Protein AF-H1CYY6-F1 (afdb_monomer_lite)

Organism: NCBI:txid742743

pLDDT: mean 83.95, std 17.09, range [40.34, 98.38]

Foldseek 3Di:
DDPPPPPPDPPQQALALLSPVVQVPDPDGPLLVCVVPDDLVRLLVVLQVQLVVLCVCLVPDVNNRNSNRSSVLSVVSSVCSVVVHDDDSNDDD

Radius of gyration: 14.82 Å; chains: 1; bounding box: 28×22×47 Å

InterPro domains:
  IPR021739 SaV-like [PF11753] (21-76)

Secondary structure (DSSP, 8-state):
--TTTT-----PPP-SGGG-TTTTTSSS-HHHHHHHHS-HHHHHHHHHHHHHHHHHHTTTSS-HHHHHHHHHHHHHHHHHHHTTPPP-TT---

Structure (mmCIF, N/CA/C/O backbone):
data_AF-H1CYY6-F1
#
_entry.id   AF-H1CYY6-F1
#
loop_
_atom_site.group_PDB
_atom_site.id
_atom_site.type_symbol
_atom_site.label_atom_id
_atom_site.label_alt_id
_atom_site.label_comp_id
_atom_site.label_asym_id
_atom_site.label_entity_id
_atom_site.label_seq_id
_atom_site.pdbx_PDB_ins_code
_atom_site.Cartn_x
_atom_site.Cartn_y
_atom_site.Cartn_z
_atom_site.occupancy
_atom_site.B_iso_or_equiv
_atom_site.auth_seq_id
_atom_site.auth_comp_id
_atom_site.auth_asym_id
_atom_site.auth_atom_id
_atom_site.pdbx_PDB_model_num
ATOM 1 N N . MET A 1 1 ? 2.970 1.781 -32.016 1.00 40.34 1 MET A N 1
ATOM 2 C CA . MET A 1 1 ? 3.561 1.268 -30.760 1.00 40.34 1 MET A CA 1
ATOM 3 C C . MET A 1 1 ? 3.420 -0.242 -30.834 1.00 40.34 1 MET A C 1
ATOM 5 O O . MET A 1 1 ? 2.293 -0.713 -30.803 1.00 40.34 1 MET A O 1
ATOM 9 N N . ASN A 1 2 ? 4.504 -0.958 -31.142 1.00 40.91 2 ASN A N 1
ATOM 10 C CA . ASN A 1 2 ? 4.437 -2.382 -31.480 1.00 40.91 2 ASN A CA 1
ATOM 11 C C . ASN A 1 2 ? 4.431 -3.218 -30.189 1.00 40.91 2 ASN A C 1
ATOM 13 O O . ASN A 1 2 ? 5.296 -3.035 -29.338 1.00 40.91 2 ASN A O 1
ATOM 17 N N . THR A 1 3 ? 3.445 -4.095 -30.025 1.00 49.50 3 THR A N 1
ATOM 18 C CA . THR A 1 3 ? 3.146 -4.874 -28.805 1.00 49.50 3 THR A CA 1
ATOM 19 C C . THR A 1 3 ? 4.033 -6.117 -28.623 1.00 49.50 3 THR A C 1
ATOM 21 O O . THR A 1 3 ? 3.648 -7.062 -27.941 1.00 49.50 3 THR A O 1
ATOM 24 N N . GLU A 1 4 ? 5.210 -6.154 -29.249 1.00 49.53 4 GLU A N 1
ATOM 25 C CA . GLU A 1 4 ? 6.004 -7.384 -29.399 1.00 49.53 4 GLU A CA 1
ATOM 26 C C . GLU A 1 4 ? 7.211 -7.512 -28.455 1.00 49.53 4 GLU A C 1
ATOM 28 O O . GLU A 1 4 ? 7.861 -8.553 -28.457 1.00 49.53 4 GLU A O 1
ATOM 33 N N . ASP A 1 5 ? 7.475 -6.545 -27.572 1.00 48.66 5 ASP A N 1
ATOM 34 C CA . ASP A 1 5 ? 8.694 -6.542 -26.736 1.00 48.66 5 ASP A CA 1
ATOM 35 C C . ASP A 1 5 ? 8.526 -7.174 -25.330 1.00 48.66 5 ASP A C 1
ATOM 37 O O . ASP A 1 5 ? 9.287 -6.904 -24.405 1.00 48.66 5 ASP A O 1
ATOM 41 N N . CYS A 1 6 ? 7.511 -8.025 -25.122 1.00 49.00 6 CYS A N 1
ATOM 42 C CA . CYS A 1 6 ? 7.231 -8.634 -23.805 1.00 49.00 6 CYS A CA 1
ATOM 43 C C . CYS A 1 6 ? 7.844 -10.030 -23.591 1.00 49.00 6 CYS A C 1
ATOM 45 O O . CYS A 1 6 ? 7.577 -10.666 -22.571 1.00 49.00 6 CYS A O 1
ATOM 47 N N . ARG A 1 7 ? 8.634 -10.562 -24.530 1.00 50.22 7 ARG A N 1
ATOM 48 C CA . ARG A 1 7 ? 9.170 -11.932 -24.434 1.00 50.22 7 ARG A CA 1
ATOM 49 C C . ARG A 1 7 ? 10.690 -11.963 -24.370 1.00 50.22 7 ARG A C 1
ATOM 51 O O . ARG A 1 7 ? 11.361 -12.454 -25.266 1.00 50.22 7 ARG A O 1
ATOM 58 N N . ASN A 1 8 ? 11.211 -11.544 -23.223 1.00 48.47 8 ASN A N 1
ATOM 59 C CA . ASN A 1 8 ? 12.499 -12.022 -22.732 1.00 48.47 8 ASN A CA 1
ATOM 60 C C . ASN A 1 8 ? 12.347 -12.412 -21.258 1.00 48.47 8 ASN A C 1
ATOM 62 O O . ASN A 1 8 ? 12.709 -11.665 -20.352 1.00 48.47 8 ASN A O 1
ATOM 66 N N . VAL A 1 9 ? 11.725 -13.572 -21.014 1.00 49.12 9 VAL A N 1
ATOM 67 C CA . VAL A 1 9 ? 11.431 -14.064 -19.661 1.00 49.12 9 VAL A CA 1
ATOM 68 C C . VAL A 1 9 ? 12.720 -14.600 -19.034 1.00 49.12 9 VAL A C 1
ATOM 70 O O . VAL A 1 9 ? 12.934 -15.804 -18.897 1.00 49.12 9 VAL A O 1
ATOM 73 N N . ARG A 1 10 ? 13.600 -13.687 -18.607 1.00 53.38 10 ARG A N 1
ATOM 74 C CA . ARG A 1 10 ? 14.417 -13.962 -17.421 1.00 53.38 10 ARG A CA 1
ATOM 75 C C . ARG A 1 10 ? 13.431 -14.297 -16.303 1.00 53.38 10 ARG A C 1
ATOM 77 O O . ARG A 1 10 ? 12.371 -13.688 -16.225 1.00 53.38 10 ARG A O 1
ATOM 84 N N . LYS A 1 11 ? 13.745 -15.288 -15.469 1.00 49.88 11 LYS A N 1
ATOM 85 C CA . LYS A 1 11 ? 12.911 -15.696 -14.329 1.00 49.88 11 LYS A CA 1
ATOM 86 C C . LYS A 1 11 ? 12.817 -14.510 -13.353 1.00 49.88 11 LYS A C 1
ATOM 88 O O . LYS A 1 11 ? 13.658 -14.370 -12.467 1.00 49.88 11 LYS A O 1
ATOM 93 N N . GLU A 1 12 ? 11.888 -13.588 -13.592 1.00 60.00 12 GLU A N 1
ATOM 94 C CA . GLU A 1 12 ? 11.746 -12.375 -12.796 1.00 60.00 12 GLU A CA 1
ATOM 95 C C . GLU A 1 12 ? 11.258 -12.767 -11.402 1.00 60.00 12 GLU A C 1
ATOM 97 O O . GLU A 1 12 ? 10.297 -13.519 -11.241 1.00 60.00 12 GLU A O 1
ATOM 102 N N . LYS A 1 13 ? 11.975 -12.312 -10.373 1.00 71.06 13 LYS A N 1
ATOM 103 C CA . LYS A 1 13 ? 11.560 -12.511 -8.984 1.00 71.06 13 LYS A CA 1
ATOM 104 C C . LYS A 1 13 ? 10.309 -11.670 -8.739 1.00 71.06 13 LYS A C 1
ATOM 106 O O . LYS A 1 13 ? 10.323 -10.486 -9.055 1.00 71.06 13 LYS A O 1
ATOM 111 N N . SER A 1 14 ? 9.268 -12.264 -8.157 1.00 82.81 14 SER A N 1
ATOM 112 C CA . SER A 1 14 ? 8.011 -11.558 -7.887 1.00 82.81 14 SER A CA 1
ATOM 113 C C . SER A 1 14 ? 8.220 -10.352 -6.966 1.00 82.81 14 SER A C 1
ATOM 115 O O . SER A 1 14 ? 9.011 -10.394 -6.020 1.00 82.81 14 SER A O 1
ATOM 117 N N . GLY A 1 15 ? 7.486 -9.275 -7.232 1.00 81.88 15 GLY A N 1
ATOM 118 C CA . GLY A 1 15 ? 7.415 -8.079 -6.406 1.00 81.88 15 GLY A CA 1
ATOM 119 C C . GLY A 1 15 ? 6.599 -8.244 -5.124 1.00 81.88 15 GLY A C 1
ATOM 120 O O . GLY A 1 15 ? 6.694 -7.375 -4.261 1.00 81.88 15 GLY A O 1
ATOM 121 N N . MET A 1 16 ? 5.838 -9.331 -4.982 1.00 85.88 16 MET A N 1
ATOM 122 C CA . MET A 1 16 ? 4.986 -9.596 -3.819 1.00 85.88 16 MET A CA 1
ATOM 123 C C . MET A 1 16 ? 5.797 -9.710 -2.521 1.00 85.88 16 MET A C 1
ATOM 125 O O . MET A 1 16 ? 6.883 -10.293 -2.516 1.00 85.88 16 MET A O 1
ATOM 129 N N . ALA A 1 17 ? 5.240 -9.230 -1.404 1.00 81.00 17 ALA A N 1
ATOM 130 C CA . ALA A 1 17 ? 5.883 -9.258 -0.084 1.00 81.00 17 ALA A CA 1
ATOM 131 C C . ALA A 1 17 ? 6.376 -10.658 0.324 1.00 81.00 17 ALA A C 1
ATOM 133 O O . ALA A 1 17 ? 7.513 -10.797 0.762 1.00 81.00 17 ALA A O 1
ATOM 134 N N . ILE A 1 18 ? 5.585 -11.708 0.071 1.00 81.56 18 ILE A N 1
ATOM 135 C CA . ILE A 1 18 ? 5.961 -13.100 0.372 1.00 81.56 18 ILE A CA 1
ATOM 136 C C . ILE A 1 18 ? 7.280 -13.532 -0.297 1.00 81.56 18 ILE A C 1
ATOM 138 O O . ILE A 1 18 ? 8.011 -14.358 0.246 1.00 81.56 18 ILE A O 1
ATOM 142 N N . ALA A 1 19 ? 7.614 -12.950 -1.454 1.00 78.88 19 ALA A N 1
ATOM 143 C CA . ALA A 1 19 ? 8.831 -13.244 -2.206 1.00 78.88 19 ALA A CA 1
ATOM 144 C C . ALA A 1 19 ? 10.046 -12.400 -1.762 1.00 78.88 19 ALA A C 1
ATOM 146 O O . ALA A 1 19 ? 11.163 -12.630 -2.235 1.00 78.88 19 ALA A O 1
ATOM 147 N N . GLN A 1 20 ? 9.865 -11.432 -0.856 1.00 77.69 20 GLN A N 1
ATOM 148 C CA . GLN A 1 20 ? 10.919 -10.536 -0.371 1.00 77.69 20 GLN A CA 1
ATOM 149 C C . GLN A 1 20 ? 11.579 -11.091 0.903 1.00 77.69 20 GLN A C 1
ATOM 151 O O . GLN A 1 20 ? 11.376 -10.600 2.009 1.00 77.69 20 GLN A O 1
ATOM 156 N N . ALA A 1 21 ? 12.446 -12.095 0.733 1.00 64.75 21 ALA A N 1
ATOM 157 C CA . ALA A 1 21 ? 13.113 -12.815 1.830 1.00 64.75 21 ALA A CA 1
ATOM 158 C C . ALA A 1 21 ? 13.962 -11.951 2.793 1.00 64.75 21 ALA A C 1
ATOM 160 O O . ALA A 1 21 ? 14.357 -12.434 3.849 1.00 64.75 21 ALA A O 1
ATOM 161 N N . HIS A 1 22 ? 14.264 -10.698 2.442 1.00 65.00 22 HIS A N 1
ATOM 162 C CA . HIS A 1 22 ? 15.008 -9.782 3.311 1.00 65.00 22 HIS A CA 1
ATOM 163 C C . HIS A 1 22 ? 14.159 -9.203 4.451 1.00 65.00 22 HIS A C 1
ATOM 165 O O . HIS A 1 22 ? 14.730 -8.752 5.437 1.00 65.00 22 HIS A O 1
ATOM 171 N N . TYR A 1 23 ? 12.827 -9.245 4.341 1.00 57.06 23 TYR A N 1
ATOM 172 C CA . TYR A 1 23 ? 11.922 -8.825 5.413 1.00 57.06 23 TYR A CA 1
ATOM 173 C C . TYR A 1 23 ? 11.434 -9.999 6.279 1.00 57.06 23 TYR A C 1
ATOM 175 O O . TYR A 1 23 ? 11.383 -9.869 7.499 1.00 57.06 23 TYR A O 1
ATOM 183 N N . ASN A 1 24 ? 11.300 -11.194 5.685 1.00 61.12 24 ASN A N 1
ATOM 184 C CA . ASN A 1 24 ? 10.892 -12.439 6.361 1.00 61.12 24 ASN A CA 1
ATOM 185 C C . ASN A 1 24 ? 11.881 -12.964 7.436 1.00 61.12 24 ASN A C 1
ATOM 187 O O . ASN A 1 24 ? 11.767 -14.109 7.873 1.00 61.12 24 ASN A O 1
ATOM 191 N N . GLN A 1 25 ? 12.892 -12.183 7.822 1.00 66.19 25 GLN A N 1
ATOM 192 C CA . GLN A 1 25 ? 13.859 -12.531 8.868 1.00 66.19 25 GLN A CA 1
ATOM 193 C C . GLN A 1 25 ? 13.340 -12.194 10.274 1.00 66.19 25 GLN A C 1
ATOM 195 O O . GLN A 1 25 ? 13.853 -12.720 11.261 1.00 66.19 25 GLN A O 1
ATOM 200 N N . CYS A 1 26 ? 12.321 -11.336 10.369 1.00 68.25 26 CYS A N 1
ATOM 201 C CA . CYS A 1 26 ? 11.704 -10.923 11.624 1.00 68.25 26 CYS A CA 1
ATOM 202 C C . CYS A 1 26 ? 10.341 -11.603 11.821 1.00 68.25 26 CYS A C 1
ATOM 204 O O . CYS A 1 26 ? 9.585 -11.819 10.876 1.00 68.25 26 CYS A O 1
ATOM 206 N N . ALA A 1 27 ? 9.995 -11.902 13.077 1.00 78.44 27 ALA A N 1
ATOM 207 C CA . ALA A 1 27 ? 8.693 -12.481 13.422 1.00 78.44 27 ALA A CA 1
ATOM 208 C C . ALA A 1 27 ? 7.515 -11.540 13.104 1.00 78.44 27 ALA A C 1
ATOM 210 O O . ALA A 1 27 ? 6.399 -12.007 12.892 1.00 78.44 27 ALA A O 1
ATOM 211 N N . ILE A 1 28 ? 7.772 -10.228 13.065 1.00 82.44 28 ILE A N 1
ATOM 212 C CA . ILE A 1 28 ? 6.788 -9.179 12.798 1.00 82.44 28 ILE A CA 1
ATOM 213 C C . ILE A 1 28 ? 7.315 -8.302 11.665 1.00 82.44 28 ILE A C 1
ATOM 215 O O . ILE A 1 28 ? 8.444 -7.812 11.722 1.00 82.44 28 ILE A O 1
ATOM 219 N N . GLU A 1 29 ? 6.483 -8.102 10.651 1.00 87.75 29 GLU A N 1
ATOM 220 C CA . GLU A 1 29 ? 6.760 -7.232 9.514 1.00 87.75 29 GLU A CA 1
ATOM 221 C C . GLU A 1 29 ? 6.431 -5.768 9.848 1.00 87.75 29 GLU A C 1
ATOM 223 O O . GLU A 1 29 ? 5.465 -5.506 10.569 1.00 87.75 29 GLU A O 1
ATOM 228 N N . PRO A 1 30 ? 7.136 -4.774 9.276 1.00 90.62 30 PRO A N 1
ATOM 229 C CA . PRO A 1 30 ? 6.845 -3.363 9.532 1.00 90.62 30 PRO A CA 1
ATOM 230 C C . PRO A 1 30 ? 5.378 -2.983 9.299 1.00 90.62 30 PRO A C 1
ATOM 232 O O . PRO A 1 30 ? 4.813 -2.219 10.074 1.00 90.62 30 PRO A O 1
ATOM 235 N N . ILE A 1 31 ? 4.726 -3.555 8.282 1.00 92.25 31 ILE A N 1
ATOM 236 C CA . ILE A 1 31 ? 3.312 -3.279 7.998 1.00 92.25 31 ILE A CA 1
ATOM 237 C C . ILE A 1 31 ? 2.366 -3.786 9.096 1.00 92.25 31 ILE A C 1
ATOM 239 O O . ILE A 1 31 ? 1.321 -3.184 9.336 1.00 92.25 31 ILE A O 1
ATOM 243 N N . GLU A 1 32 ? 2.756 -4.853 9.798 1.00 92.44 32 GLU A N 1
ATOM 244 C CA . GLU A 1 32 ? 2.017 -5.385 10.943 1.00 92.44 32 GLU A CA 1
ATOM 245 C C . GLU A 1 32 ? 2.171 -4.485 12.173 1.00 92.44 32 GLU A C 1
ATOM 247 O O . GLU A 1 32 ? 1.235 -4.355 12.953 1.00 92.44 32 GLU A O 1
ATOM 252 N N . ILE A 1 33 ? 3.313 -3.809 12.324 1.00 93.62 33 ILE A N 1
ATOM 253 C CA . ILE A 1 33 ? 3.486 -2.775 13.352 1.00 93.62 33 ILE A CA 1
ATOM 254 C C . ILE A 1 33 ? 2.638 -1.553 12.991 1.00 93.62 33 ILE A C 1
ATOM 256 O O . ILE A 1 33 ? 1.919 -1.023 13.833 1.00 93.62 33 ILE A O 1
ATOM 260 N N . MET A 1 34 ? 2.659 -1.123 11.727 1.00 95.62 34 MET A N 1
ATOM 261 C CA . MET A 1 34 ? 1.886 0.037 11.274 1.00 95.62 34 MET A CA 1
ATOM 262 C C . MET A 1 34 ? 0.387 -0.136 11.534 1.00 95.62 34 MET A C 1
ATOM 264 O O . MET A 1 34 ? -0.215 0.765 12.103 1.00 95.62 34 MET A O 1
ATOM 268 N N . GLN A 1 35 ? -0.207 -1.293 11.217 1.00 94.19 35 GLN A N 1
ATOM 269 C CA . GLN A 1 35 ? -1.634 -1.541 11.487 1.00 94.19 35 GLN A CA 1
ATOM 270 C C . GLN A 1 35 ? -2.001 -1.537 12.986 1.00 94.19 35 GLN A C 1
ATOM 272 O O . GLN A 1 35 ? -3.175 -1.389 13.306 1.00 94.19 35 GLN A O 1
ATOM 277 N N . MET A 1 36 ? -1.036 -1.708 13.905 1.00 94.25 36 MET A N 1
ATOM 278 C CA . MET A 1 36 ? -1.289 -1.622 15.352 1.00 94.25 36 MET A CA 1
ATOM 279 C C . MET A 1 36 ? -1.406 -0.176 15.841 1.00 94.25 36 MET A C 1
ATOM 281 O O . MET A 1 36 ? -2.108 0.079 16.816 1.00 94.25 36 MET A O 1
ATOM 285 N N . TYR A 1 37 ? -0.703 0.757 15.194 1.00 96.88 37 TYR A N 1
ATOM 286 C CA . TYR A 1 37 ? -0.601 2.150 15.642 1.00 96.88 37 TYR A CA 1
ATOM 287 C C . TYR A 1 37 ? -1.359 3.138 14.755 1.00 96.88 37 TYR A C 1
ATOM 289 O O . TYR A 1 37 ? -1.755 4.197 15.233 1.00 96.88 37 TYR A O 1
ATOM 297 N N . PHE A 1 38 ? -1.545 2.822 13.475 1.00 97.81 38 PHE A N 1
ATOM 298 C CA . PHE A 1 38 ? -2.230 3.695 12.530 1.00 97.81 38 PHE A CA 1
ATOM 299 C C . PHE A 1 38 ? -3.740 3.557 12.683 1.00 97.81 38 PHE A C 1
ATOM 301 O O . PHE A 1 38 ? -4.288 2.460 12.788 1.00 97.81 38 PHE A O 1
ATOM 308 N N . THR A 1 39 ? -4.436 4.684 12.592 1.00 97.81 39 THR A N 1
ATOM 309 C CA . THR A 1 39 ? -5.869 4.699 12.305 1.00 97.81 39 THR A CA 1
ATOM 310 C C . THR A 1 39 ? -6.143 4.051 10.944 1.00 97.81 39 THR A C 1
ATOM 312 O O . THR A 1 39 ? -5.286 4.015 10.055 1.00 97.81 39 THR A O 1
ATOM 315 N N . ALA A 1 40 ? -7.380 3.597 10.720 1.00 96.50 40 ALA A N 1
ATOM 316 C CA . ALA A 1 40 ? -7.781 3.059 9.418 1.00 96.50 40 ALA A CA 1
ATOM 317 C C . ALA A 1 40 ? -7.540 4.060 8.269 1.00 96.50 40 ALA A C 1
ATOM 319 O O . ALA A 1 40 ? -7.159 3.663 7.169 1.00 96.50 40 ALA A O 1
ATOM 320 N N . GLN A 1 41 ? -7.701 5.364 8.525 1.00 97.75 41 GLN A N 1
ATOM 321 C CA . GLN A 1 41 ? -7.450 6.411 7.535 1.00 97.75 41 GLN A CA 1
ATOM 322 C C . GLN A 1 41 ? -5.960 6.544 7.195 1.00 97.75 41 GLN A C 1
ATOM 324 O O . GLN A 1 41 ? -5.614 6.650 6.017 1.00 97.75 41 GLN A O 1
ATOM 329 N N . GLU A 1 42 ? -5.076 6.503 8.193 1.00 98.31 42 GLU A N 1
ATOM 330 C CA . GLU A 1 42 ? -3.624 6.526 7.981 1.00 98.31 42 GLU A CA 1
ATOM 331 C C . GLU A 1 42 ? -3.155 5.271 7.244 1.00 98.31 42 GLU A C 1
ATOM 333 O O . GLU A 1 42 ? -2.389 5.369 6.283 1.00 98.31 42 GLU A O 1
ATOM 338 N N . MET A 1 43 ? -3.669 4.097 7.623 1.00 98.19 43 MET A N 1
ATOM 339 C CA . MET A 1 43 ? -3.309 2.836 6.977 1.00 98.19 43 MET A CA 1
ATOM 340 C C . MET A 1 43 ? -3.791 2.778 5.521 1.00 98.19 43 MET A C 1
ATOM 342 O O . MET A 1 43 ? -3.040 2.387 4.622 1.00 98.19 43 MET A O 1
ATOM 346 N N . TYR A 1 44 ? -5.016 3.243 5.259 1.00 98.12 44 TYR A N 1
ATOM 347 C CA . TYR A 1 44 ? -5.551 3.389 3.905 1.00 98.12 44 TYR A CA 1
ATOM 348 C C . TYR A 1 44 ? -4.728 4.383 3.074 1.00 98.12 44 TYR A C 1
ATOM 350 O O . TYR A 1 44 ? -4.354 4.081 1.938 1.00 98.12 44 TYR A O 1
ATOM 358 N N . GLY A 1 45 ? -4.397 5.546 3.645 1.00 98.31 45 GLY A N 1
ATOM 359 C CA . GLY A 1 45 ? -3.559 6.559 3.004 1.00 98.31 45 GLY A CA 1
ATOM 360 C C . GLY A 1 45 ? -2.172 6.025 2.646 1.00 98.31 45 GLY A C 1
ATOM 361 O O . GLY A 1 45 ? -1.714 6.208 1.516 1.00 98.31 45 GLY A O 1
ATOM 362 N N . PHE A 1 46 ? -1.540 5.287 3.563 1.00 98.19 46 PHE A N 1
ATOM 363 C CA . PHE A 1 46 ? -0.260 4.623 3.331 1.00 98.19 46 PHE A CA 1
ATOM 364 C C . PHE A 1 46 ? -0.334 3.621 2.175 1.00 98.19 46 PHE A C 1
ATOM 366 O O . PHE A 1 46 ? 0.511 3.654 1.274 1.00 98.19 46 PHE A O 1
ATOM 373 N N . CYS A 1 47 ? -1.351 2.757 2.157 1.00 98.19 47 CYS A N 1
ATOM 374 C CA . CYS A 1 47 ? -1.512 1.763 1.098 1.00 98.19 47 CYS A CA 1
ATOM 375 C C . CYS A 1 47 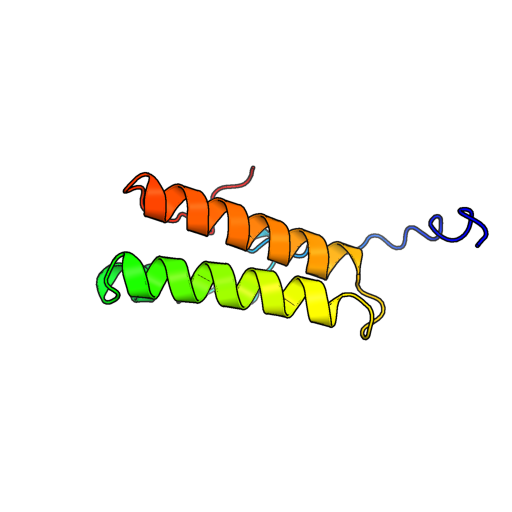? -1.745 2.426 -0.266 1.00 98.19 47 CYS A C 1
ATOM 377 O O . CYS A 1 47 ? -1.037 2.138 -1.233 1.00 98.19 47 CYS A O 1
ATOM 379 N N . LYS A 1 48 ? -2.668 3.392 -0.331 1.00 98.31 48 LYS A N 1
ATOM 380 C CA . LYS A 1 48 ? -2.974 4.146 -1.554 1.00 98.31 48 LYS A CA 1
ATOM 381 C C . LYS A 1 48 ? -1.754 4.905 -2.087 1.00 98.31 48 LYS A C 1
ATOM 383 O O . LYS A 1 48 ? -1.491 4.878 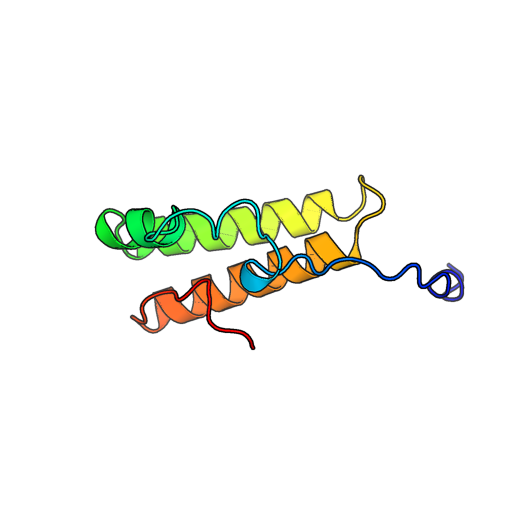-3.290 1.00 98.31 48 LYS A O 1
ATOM 388 N N . GLY A 1 49 ? -0.987 5.547 -1.206 1.00 98.38 49 GLY A N 1
ATOM 389 C CA . GLY A 1 49 ? 0.240 6.257 -1.572 1.00 98.38 49 GLY A CA 1
ATOM 390 C C . GLY A 1 49 ? 1.318 5.324 -2.128 1.00 98.38 49 GLY A C 1
ATOM 391 O O . GLY A 1 49 ? 1.945 5.637 -3.140 1.00 98.38 49 GLY A O 1
ATOM 392 N N . ASN A 1 50 ? 1.504 4.147 -1.525 1.00 98.19 50 ASN A N 1
ATOM 393 C CA . ASN A 1 50 ? 2.458 3.158 -2.028 1.00 98.19 50 ASN A CA 1
ATOM 394 C C . ASN A 1 50 ? 2.034 2.569 -3.374 1.00 98.19 50 ASN A C 1
ATOM 396 O O . ASN A 1 50 ? 2.881 2.446 -4.257 1.00 98.19 50 ASN A O 1
ATOM 400 N N . ALA A 1 51 ? 0.748 2.268 -3.567 1.00 98.06 51 ALA A N 1
ATOM 401 C CA . ALA A 1 51 ? 0.243 1.829 -4.863 1.00 98.06 51 ALA A CA 1
ATOM 402 C C . ALA A 1 51 ? 0.568 2.854 -5.962 1.00 98.06 51 ALA A C 1
ATOM 404 O O . ALA A 1 51 ? 1.182 2.503 -6.970 1.00 98.06 51 ALA A O 1
ATOM 405 N N . LEU A 1 52 ? 0.267 4.138 -5.723 1.00 98.06 52 LEU A N 1
ATOM 406 C CA . LEU A 1 52 ? 0.607 5.223 -6.648 1.00 98.06 52 LEU A CA 1
ATOM 407 C C . LEU A 1 52 ? 2.120 5.315 -6.896 1.00 98.06 52 LEU A C 1
ATOM 409 O O . LEU A 1 52 ? 2.547 5.411 -8.045 1.00 98.06 52 LEU A O 1
ATOM 413 N N . LYS A 1 53 ? 2.939 5.234 -5.839 1.00 96.81 53 LYS A N 1
ATOM 414 C CA . LYS A 1 53 ? 4.408 5.235 -5.937 1.00 96.81 53 LYS A CA 1
ATOM 415 C C . LYS A 1 53 ? 4.905 4.158 -6.902 1.00 96.81 53 LYS A C 1
ATOM 417 O O . LYS A 1 53 ? 5.740 4.457 -7.752 1.00 96.81 53 LYS A O 1
ATOM 422 N N . TYR A 1 54 ? 4.420 2.921 -6.781 1.00 96.69 54 TYR A N 1
ATOM 423 C CA . TYR A 1 54 ? 4.858 1.828 -7.653 1.00 96.69 54 TYR A CA 1
ATOM 424 C C . TYR A 1 54 ? 4.328 1.964 -9.083 1.00 96.69 54 TYR A C 1
ATOM 426 O O . TYR A 1 54 ? 5.098 1.742 -10.014 1.00 96.69 54 TYR A O 1
ATOM 434 N N . ILE A 1 55 ? 3.086 2.426 -9.272 1.00 95.69 55 ILE A N 1
ATOM 435 C CA . ILE A 1 55 ? 2.542 2.736 -10.607 1.00 95.69 55 ILE A CA 1
ATOM 436 C C . ILE A 1 55 ? 3.428 3.761 -11.320 1.00 95.69 55 ILE A C 1
ATOM 438 O O . ILE A 1 55 ? 3.850 3.528 -12.449 1.00 95.69 55 ILE A O 1
ATOM 442 N N . LEU A 1 56 ? 3.766 4.869 -10.653 1.00 95.00 56 LEU A N 1
ATOM 443 C CA . LEU A 1 56 ? 4.610 5.916 -11.233 1.00 95.00 56 LEU A CA 1
ATOM 444 C C . LEU A 1 56 ? 6.039 5.423 -11.497 1.00 95.00 56 LEU A C 1
ATOM 446 O O . LEU A 1 56 ? 6.632 5.775 -12.512 1.00 95.00 56 LEU A O 1
ATOM 450 N N . ARG A 1 57 ? 6.595 4.599 -10.601 1.00 94.00 57 ARG A N 1
ATOM 451 C CA . ARG A 1 57 ? 7.973 4.097 -10.703 1.00 94.00 57 ARG A CA 1
ATOM 452 C C . ARG A 1 57 ? 8.168 3.046 -11.795 1.00 94.00 57 ARG A C 1
ATOM 454 O O . ARG A 1 57 ? 9.263 2.973 -12.354 1.00 94.00 57 ARG A O 1
ATOM 461 N N . SER A 1 58 ? 7.126 2.272 -12.092 1.00 93.12 58 SER A N 1
ATOM 462 C CA . SER A 1 58 ? 7.159 1.108 -12.987 1.00 93.12 58 SER A CA 1
ATOM 463 C C . SER A 1 58 ? 7.836 1.389 -14.339 1.00 93.12 58 SER A C 1
ATOM 465 O O . SER A 1 58 ? 8.608 0.567 -14.830 1.00 93.12 58 SER A O 1
ATOM 467 N N . ARG A 1 59 ? 7.666 2.607 -14.870 1.00 86.31 59 ARG A N 1
ATOM 468 C CA . ARG A 1 59 ? 8.192 3.053 -16.172 1.00 86.31 59 ARG A CA 1
ATOM 469 C C . ARG A 1 59 ? 9.690 3.379 -16.202 1.00 86.31 59 ARG A C 1
ATOM 471 O O . ARG A 1 59 ? 10.226 3.604 -17.281 1.00 86.31 59 ARG A O 1
ATOM 478 N N . PHE A 1 60 ? 10.367 3.456 -15.053 1.00 82.31 60 PHE A N 1
ATOM 479 C CA . PHE A 1 60 ? 11.722 4.028 -14.971 1.00 82.31 60 PHE A CA 1
ATOM 480 C C . PHE A 1 60 ? 12.836 3.023 -14.655 1.00 82.31 60 PHE A C 1
ATOM 482 O O . PHE A 1 60 ? 13.999 3.326 -14.903 1.00 82.31 60 PHE A O 1
ATOM 489 N N . LYS A 1 61 ? 12.528 1.855 -14.073 1.00 73.38 61 LYS A N 1
ATOM 490 C CA . LYS A 1 61 ? 13.553 0.952 -13.503 1.00 73.38 61 LYS A CA 1
ATOM 491 C C . LYS A 1 61 ? 13.753 -0.379 -14.234 1.00 73.38 61 LYS A C 1
ATOM 493 O O . LYS A 1 61 ? 14.514 -1.206 -13.745 1.00 73.38 61 LYS A O 1
ATOM 498 N N . GLY A 1 62 ? 13.086 -0.608 -15.368 1.00 77.19 62 GLY A N 1
ATOM 499 C CA . GLY A 1 62 ? 13.202 -1.872 -16.115 1.00 77.19 62 GLY A CA 1
ATOM 500 C C . GLY A 1 62 ? 12.696 -3.105 -15.347 1.00 77.19 62 GLY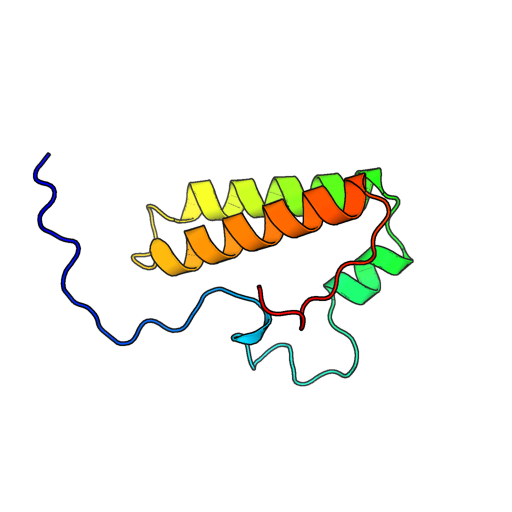 A C 1
ATOM 501 O O . GLY A 1 62 ? 13.070 -4.228 -15.668 1.00 77.19 62 GLY A O 1
ATOM 502 N N . HIS A 1 63 ? 11.880 -2.896 -14.308 1.00 86.31 63 HIS A N 1
ATOM 503 C CA . HIS A 1 63 ? 11.252 -3.929 -13.471 1.00 86.31 63 HIS A CA 1
ATOM 504 C C . HIS A 1 63 ? 9.746 -3.660 -13.368 1.00 86.31 63 HIS A C 1
ATOM 506 O O . HIS A 1 63 ? 9.163 -3.683 -12.282 1.00 86.31 63 HIS A O 1
ATOM 512 N N . GLU A 1 64 ? 9.136 -3.321 -14.505 1.00 91.88 64 GLU A N 1
ATOM 513 C CA . GLU A 1 64 ? 7.755 -2.847 -14.591 1.00 91.88 64 GLU A CA 1
ATOM 514 C C . GLU A 1 64 ? 6.779 -3.851 -13.973 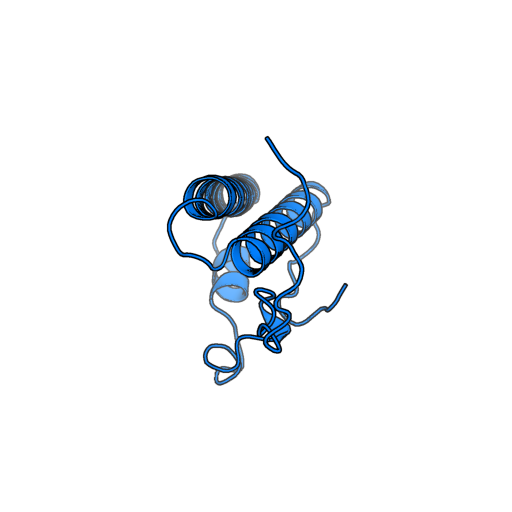1.00 91.88 64 GLU A C 1
ATOM 516 O O . GLU A 1 64 ? 6.002 -3.476 -13.097 1.00 91.88 64 GLU A O 1
ATOM 521 N N . LEU A 1 65 ? 6.896 -5.137 -14.325 1.00 91.31 65 LEU A N 1
ATOM 522 C CA . LEU A 1 65 ? 6.054 -6.202 -13.776 1.00 91.31 65 LEU A CA 1
ATOM 523 C C . LEU A 1 65 ? 6.126 -6.255 -12.244 1.00 91.31 65 LEU A C 1
ATOM 525 O O . LEU A 1 65 ? 5.099 -6.227 -11.574 1.00 91.31 65 LEU A O 1
ATOM 529 N N . GLN A 1 66 ? 7.333 -6.257 -11.679 1.00 92.06 66 GLN A N 1
ATOM 530 C CA . GLN A 1 66 ? 7.532 -6.340 -10.229 1.00 92.06 66 GLN A CA 1
ATOM 531 C C . GLN A 1 66 ? 6.998 -5.112 -9.489 1.00 92.06 66 GLN A C 1
ATOM 533 O O . GLN A 1 66 ? 6.655 -5.202 -8.309 1.00 92.06 66 GLN A O 1
ATOM 538 N N . ASP A 1 67 ? 7.000 -3.942 -10.124 1.00 94.69 67 ASP A N 1
ATOM 539 C CA . ASP A 1 67 ? 6.408 -2.734 -9.554 1.00 94.69 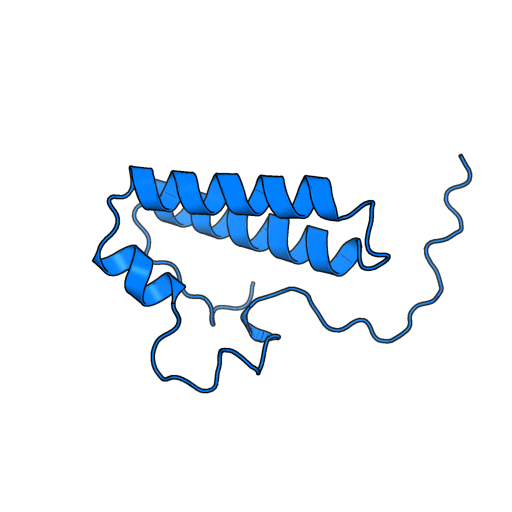67 ASP A CA 1
ATOM 540 C C . ASP A 1 67 ? 4.883 -2.762 -9.674 1.00 94.69 67 ASP A C 1
ATOM 542 O O . ASP A 1 67 ? 4.199 -2.433 -8.706 1.00 94.69 67 ASP A O 1
ATOM 546 N N . MET A 1 68 ? 4.334 -3.259 -10.782 1.00 95.75 68 MET A N 1
ATOM 547 C CA . MET A 1 68 ? 2.890 -3.453 -10.927 1.00 95.75 68 MET A CA 1
ATOM 548 C C . MET A 1 68 ? 2.340 -4.500 -9.949 1.00 95.75 68 MET A C 1
ATOM 550 O O . MET A 1 68 ? 1.281 -4.283 -9.364 1.00 95.75 68 MET A O 1
ATOM 554 N N . GLU A 1 69 ? 3.076 -5.580 -9.679 1.00 94.81 69 GLU A N 1
ATOM 555 C CA . GLU A 1 69 ? 2.733 -6.557 -8.636 1.00 94.81 69 GLU A CA 1
ATOM 556 C C . GLU A 1 69 ? 2.692 -5.919 -7.239 1.00 94.81 69 GLU A C 1
ATOM 558 O O . GLU A 1 69 ? 1.750 -6.150 -6.481 1.00 94.81 69 GLU A O 1
ATOM 563 N N . LYS A 1 70 ? 3.663 -5.056 -6.907 1.00 94.62 70 LYS A N 1
ATOM 564 C CA . LYS A 1 70 ? 3.652 -4.306 -5.638 1.00 94.62 70 LYS A CA 1
ATOM 565 C C . LYS A 1 70 ? 2.474 -3.345 -5.570 1.00 94.62 70 LYS A C 1
ATOM 567 O O . LYS A 1 70 ? 1.806 -3.272 -4.542 1.00 94.62 70 LYS A O 1
ATOM 572 N N . ALA A 1 71 ? 2.206 -2.609 -6.649 1.00 96.62 71 ALA A N 1
ATOM 573 C CA . ALA A 1 71 ? 1.064 -1.705 -6.710 1.00 96.62 71 ALA A CA 1
ATOM 574 C C . ALA A 1 71 ? -0.244 -2.453 -6.435 1.00 96.62 71 ALA A C 1
ATOM 576 O O . ALA A 1 71 ? -1.053 -2.009 -5.623 1.00 96.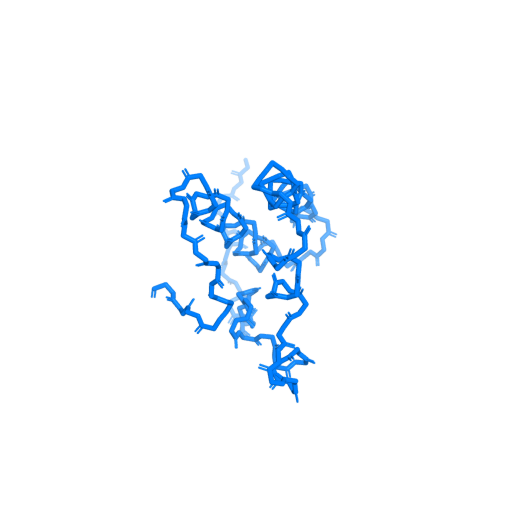62 71 ALA A O 1
ATOM 577 N N . LEU A 1 72 ? -0.405 -3.616 -7.064 1.00 96.12 72 LEU A N 1
ATOM 578 C CA . LEU A 1 72 ? -1.566 -4.475 -6.906 1.00 96.12 72 LEU A CA 1
ATOM 579 C C . LEU A 1 72 ? -1.732 -4.960 -5.463 1.00 96.12 72 LEU A C 1
ATOM 581 O O . LEU A 1 72 ? -2.820 -4.829 -4.907 1.00 96.12 72 LEU A O 1
ATOM 585 N N . GLN A 1 73 ? -0.653 -5.426 -4.834 1.00 95.88 73 GLN A N 1
ATOM 586 C CA . GLN A 1 73 ? -0.670 -5.850 -3.433 1.00 95.88 73 GLN A CA 1
ATOM 587 C C . GLN A 1 73 ? -1.097 -4.716 -2.487 1.00 95.88 73 GLN A C 1
ATOM 589 O O . GLN A 1 73 ? -1.930 -4.913 -1.604 1.00 95.88 73 GLN A O 1
ATOM 594 N N . TYR A 1 74 ? -0.586 -3.500 -2.693 1.00 97.44 74 TYR A N 1
ATOM 595 C CA . TYR A 1 74 ? -0.986 -2.352 -1.877 1.00 97.44 74 TYR A CA 1
ATOM 596 C C . TYR A 1 74 ? -2.448 -1.937 -2.096 1.00 97.44 74 TYR A C 1
ATOM 598 O O . TYR A 1 74 ? -3.089 -1.464 -1.158 1.00 97.44 74 TYR A O 1
ATOM 606 N N . VAL A 1 75 ? -3.002 -2.129 -3.297 1.00 98.00 75 VAL A N 1
ATOM 607 C CA . VAL A 1 75 ? -4.439 -1.917 -3.543 1.00 98.00 75 VAL A CA 1
ATOM 608 C C . VAL A 1 75 ? -5.278 -2.945 -2.784 1.00 98.00 75 VAL A C 1
ATOM 610 O O . VAL A 1 75 ? -6.283 -2.575 -2.180 1.00 98.00 75 VAL A O 1
ATOM 613 N N . GLU A 1 76 ? -4.868 -4.212 -2.756 1.00 96.69 76 GLU A N 1
ATOM 614 C CA . GLU A 1 76 ? -5.567 -5.254 -1.992 1.00 96.69 76 GLU A CA 1
ATOM 615 C C . GLU A 1 76 ? -5.579 -4.952 -0.497 1.00 96.69 76 GLU A C 1
ATOM 617 O O . GLU A 1 76 ? -6.634 -4.993 0.133 1.00 96.69 76 GLU A O 1
ATOM 622 N N . TRP A 1 77 ? -4.437 -4.545 0.052 1.00 97.12 77 TRP A N 1
ATOM 623 C CA . TRP A 1 77 ? -4.348 -4.122 1.446 1.00 97.12 77 TRP A CA 1
ATOM 624 C C . TRP A 1 77 ? -5.203 -2.889 1.743 1.00 97.12 77 TRP A C 1
ATOM 626 O O . TRP A 1 77 ? -5.861 -2.842 2.778 1.00 97.12 77 TRP A O 1
ATOM 636 N N . ALA A 1 78 ? -5.279 -1.919 0.825 1.00 97.56 78 ALA A N 1
ATOM 637 C CA . ALA A 1 78 ? -6.193 -0.786 0.972 1.00 97.56 78 ALA A CA 1
ATOM 638 C C . ALA A 1 78 ? -7.664 -1.241 1.031 1.00 97.56 78 ALA A C 1
ATOM 640 O O . ALA A 1 78 ? -8.440 -0.717 1.829 1.00 97.56 78 ALA A O 1
ATOM 641 N N . VAL A 1 79 ? -8.047 -2.231 0.217 1.00 97.56 79 VAL A N 1
ATOM 642 C CA . VAL A 1 79 ? -9.390 -2.831 0.250 1.00 97.56 79 VAL A CA 1
ATOM 643 C C . VAL A 1 79 ? -9.640 -3.568 1.566 1.00 97.56 79 VAL A C 1
ATOM 645 O O . VAL A 1 79 ? -10.737 -3.458 2.113 1.00 97.56 79 VAL A O 1
ATOM 648 N N . ASP A 1 80 ? -8.655 -4.295 2.092 1.00 96.75 80 ASP A N 1
ATOM 649 C CA . ASP A 1 80 ? -8.770 -4.976 3.385 1.00 96.75 80 ASP A CA 1
ATOM 650 C C . ASP A 1 80 ? -8.970 -3.980 4.533 1.00 96.75 80 ASP A C 1
ATOM 652 O O . ASP A 1 80 ? -9.885 -4.171 5.335 1.00 96.75 80 ASP A O 1
ATOM 656 N N . VAL A 1 81 ? -8.233 -2.864 4.542 1.00 97.25 81 VAL A N 1
ATOM 657 C CA . VAL A 1 81 ? -8.421 -1.776 5.519 1.00 97.25 81 VAL A CA 1
ATOM 658 C C . VAL A 1 81 ? -9.847 -1.221 5.462 1.00 97.25 81 VAL A C 1
ATOM 660 O O . VAL A 1 81 ? -10.497 -1.098 6.498 1.00 97.25 81 VAL A O 1
ATOM 663 N N . LEU A 1 82 ? -10.378 -0.947 4.264 1.00 96.81 82 LEU A N 1
ATOM 664 C CA . LEU A 1 82 ? -11.759 -0.466 4.097 1.00 96.81 82 LEU A CA 1
ATOM 665 C C . LEU A 1 82 ? -12.812 -1.500 4.526 1.00 96.81 82 LEU A C 1
ATOM 667 O O . LEU A 1 82 ? -13.919 -1.130 4.909 1.00 96.81 82 LEU A O 1
ATOM 671 N N . LYS A 1 83 ? -12.476 -2.792 4.476 1.00 97.19 83 LYS A N 1
ATOM 672 C CA . LYS A 1 83 ? -13.316 -3.893 4.969 1.00 97.19 83 LYS A CA 1
ATOM 673 C C . LYS A 1 83 ? -13.130 -4.168 6.467 1.00 97.19 83 LYS A C 1
ATOM 675 O O . LYS A 1 83 ? -13.746 -5.107 6.966 1.00 97.19 83 LYS A O 1
ATOM 680 N N . GLY A 1 84 ? -12.282 -3.411 7.169 1.00 95.69 84 GLY A N 1
ATOM 681 C CA . GLY A 1 84 ? -11.961 -3.641 8.581 1.00 95.69 84 GLY A CA 1
ATOM 682 C C . GLY A 1 84 ? -11.179 -4.935 8.830 1.00 95.69 84 GLY A C 1
ATOM 683 O O . GLY A 1 84 ? -11.277 -5.518 9.907 1.00 95.69 84 GLY A O 1
ATOM 684 N N . LYS A 1 85 ? -10.445 -5.427 7.828 1.00 95.50 85 LYS A N 1
ATOM 685 C CA . LYS A 1 85 ? -9.619 -6.633 7.923 1.00 95.50 85 LYS A CA 1
ATOM 686 C C . LYS A 1 85 ? -8.169 -6.260 8.205 1.00 95.50 85 LYS A C 1
ATOM 688 O O . LYS A 1 85 ? -7.646 -5.304 7.640 1.00 95.50 85 LYS A O 1
ATOM 693 N N . ASN A 1 86 ? -7.509 -7.076 9.022 1.00 91.88 86 ASN A N 1
ATOM 694 C CA . ASN A 1 86 ? -6.070 -6.964 9.230 1.00 91.88 86 ASN A CA 1
ATOM 695 C C . ASN A 1 86 ? -5.311 -7.404 7.978 1.00 91.88 86 ASN A C 1
ATOM 697 O O . ASN A 1 86 ? -5.687 -8.377 7.314 1.00 91.88 86 ASN A O 1
ATOM 701 N N . ILE A 1 87 ? -4.215 -6.709 7.694 1.00 93.44 87 ILE A N 1
ATOM 702 C CA . ILE A 1 87 ? -3.329 -7.036 6.586 1.00 93.44 87 ILE A CA 1
ATOM 703 C C . ILE A 1 87 ? -2.462 -8.223 6.997 1.00 93.44 87 ILE A C 1
ATOM 705 O O . ILE A 1 87 ? -1.891 -8.255 8.085 1.00 93.44 87 ILE A O 1
ATOM 709 N N . ASN A 1 88 ? -2.339 -9.202 6.102 1.00 90.44 88 ASN A N 1
ATOM 710 C CA . ASN A 1 88 ? -1.407 -10.307 6.271 1.00 90.44 88 ASN A CA 1
ATOM 711 C C . ASN A 1 88 ? -0.387 -10.289 5.122 1.00 90.44 88 ASN A C 1
ATOM 713 O O . ASN A 1 88 ? -0.722 -10.715 4.014 1.00 90.44 88 ASN A O 1
ATOM 717 N N . PRO A 1 89 ? 0.857 -9.834 5.360 1.00 87.25 89 PRO A N 1
ATOM 718 C CA . PRO A 1 89 ? 1.869 -9.734 4.308 1.00 87.25 89 PRO A CA 1
ATOM 719 C C . PRO A 1 89 ? 2.356 -11.093 3.794 1.00 87.25 89 PRO A C 1
ATOM 721 O O . PRO A 1 89 ? 2.936 -11.181 2.712 1.00 87.25 89 PRO A O 1
ATOM 724 N N . ARG A 1 90 ? 2.096 -12.160 4.555 1.00 85.00 90 ARG A N 1
ATOM 725 C CA . ARG A 1 90 ? 2.476 -13.539 4.233 1.00 85.00 90 ARG A CA 1
ATOM 726 C C . ARG A 1 90 ? 1.357 -14.294 3.521 1.00 85.00 90 ARG A C 1
ATOM 728 O O . ARG A 1 90 ? 1.567 -15.420 3.081 1.00 85.00 90 ARG A O 1
ATOM 735 N N . LYS A 1 91 ? 0.164 -13.703 3.406 1.00 76.75 91 LYS A N 1
ATOM 736 C CA . LYS A 1 91 ? -0.935 -14.297 2.652 1.00 76.75 91 LYS A CA 1
ATOM 737 C C . LYS A 1 91 ? -0.669 -14.087 1.162 1.00 76.75 91 LYS A C 1
ATOM 739 O O . LYS A 1 91 ? -0.710 -12.963 0.670 1.00 76.75 91 LYS A O 1
ATOM 744 N N . GLY A 1 92 ? -0.366 -15.183 0.469 1.00 63.88 92 GLY A N 1
ATOM 745 C CA . GLY A 1 92 ? -0.411 -15.219 -0.989 1.00 63.88 92 GLY A CA 1
ATOM 746 C C . GLY A 1 92 ? -1.838 -14.989 -1.488 1.00 63.88 92 GLY A C 1
ATOM 747 O O . GLY A 1 92 ? -2.801 -15.177 -0.739 1.00 63.88 92 GLY A O 1
ATOM 748 N N . ARG A 1 93 ? -1.951 -14.553 -2.738 1.00 53.53 93 ARG A N 1
ATOM 749 C CA . ARG A 1 93 ? -3.238 -14.419 -3.415 1.00 53.53 93 ARG A CA 1
ATOM 750 C C . ARG A 1 93 ? -3.905 -15.776 -3.617 1.00 53.53 93 ARG A C 1
ATOM 752 O O . ARG A 1 93 ? -3.163 -16.733 -3.931 1.00 53.53 93 ARG A O 1
#

Sequence (93 aa):
MNTEDCRNVRKEKSGMAIAQAHYNQCAIEPIEIMQMYFTAQEMYGFCKGNALKYILRSRFKGHELQDMEKALQYVEWAVDVLKGKNINPRKGR